Protein AF-A0A5Q4E2E9-F1 (afdb_monomer_lite)

Structure (mmCIF, N/CA/C/O backbone):
data_AF-A0A5Q4E2E9-F1
#
_entry.id   AF-A0A5Q4E2E9-F1
#
loop_
_atom_site.group_PDB
_atom_site.id
_atom_site.type_symbol
_atom_site.label_atom_id
_atom_site.label_alt_id
_atom_site.label_comp_id
_atom_site.label_asym_id
_atom_site.label_entity_id
_atom_site.label_seq_id
_atom_site.pdbx_PDB_ins_code
_atom_site.Cartn_x
_atom_site.Cartn_y
_atom_site.Cartn_z
_atom_site.occupancy
_atom_site.B_iso_or_equiv
_atom_site.auth_seq_id
_atom_site.auth_comp_id
_atom_site.auth_asym_id
_atom_site.auth_atom_id
_atom_site.pdbx_PDB_model_num
ATOM 1 N N . GLY A 1 1 ? -18.953 19.225 19.174 1.00 45.50 1 GLY A N 1
ATOM 2 C CA . GLY A 1 1 ? -18.875 18.772 17.772 1.00 45.50 1 GLY A CA 1
ATOM 3 C C . GLY A 1 1 ? -17.950 19.610 16.899 1.00 45.50 1 GLY A C 1
ATOM 4 O O . GLY A 1 1 ? -18.338 19.907 15.786 1.00 45.50 1 GLY A O 1
ATOM 5 N N . ILE A 1 2 ? -16.727 19.934 17.342 1.00 46.09 2 ILE A N 1
ATOM 6 C CA . ILE A 1 2 ? -15.706 20.620 16.512 1.00 46.09 2 ILE A CA 1
ATOM 7 C C . ILE A 1 2 ? -14.481 19.731 16.217 1.00 46.09 2 ILE A C 1
ATOM 9 O O . ILE A 1 2 ? -13.822 19.893 15.198 1.00 46.09 2 ILE A O 1
ATOM 13 N N . ASN A 1 3 ? -14.252 18.691 17.029 1.00 43.50 3 ASN A N 1
ATOM 14 C CA . ASN A 1 3 ? -13.120 17.764 16.869 1.00 43.50 3 ASN A CA 1
ATOM 15 C C . ASN A 1 3 ? -13.344 16.680 15.793 1.00 43.50 3 ASN A C 1
ATOM 17 O O . ASN A 1 3 ? -12.404 15.980 15.426 1.00 43.50 3 ASN A O 1
ATOM 21 N N . GLY A 1 4 ? -14.576 16.518 15.292 1.00 48.91 4 GLY A N 1
ATOM 22 C CA . GLY A 1 4 ? -14.893 15.559 14.223 1.00 48.91 4 GLY A CA 1
ATOM 23 C C . GLY A 1 4 ? -14.573 16.086 12.820 1.00 48.91 4 GLY A C 1
ATOM 24 O O . GLY A 1 4 ? -14.155 15.322 11.955 1.00 48.91 4 GLY A O 1
ATOM 25 N N . VAL A 1 5 ? -14.707 17.401 12.609 1.00 54.47 5 VAL A N 1
ATOM 26 C CA . VAL A 1 5 ? -14.461 18.043 11.306 1.00 54.47 5 VAL A CA 1
ATOM 27 C C . VAL A 1 5 ? -12.958 18.148 11.026 1.00 54.47 5 VAL A C 1
ATOM 29 O O . VAL A 1 5 ? -12.514 17.810 9.932 1.00 54.47 5 VAL A O 1
ATOM 32 N N . GLY A 1 6 ? -12.152 18.507 12.034 1.00 57.94 6 GLY A N 1
ATOM 33 C CA . GLY A 1 6 ? -10.691 18.575 11.893 1.00 57.94 6 GLY A CA 1
ATOM 34 C C . GLY A 1 6 ? -10.035 17.223 11.577 1.00 57.94 6 GLY A C 1
ATOM 35 O O . GLY A 1 6 ? -9.111 17.166 10.772 1.00 57.94 6 GLY A O 1
ATOM 36 N N . ARG A 1 7 ? -10.547 16.119 12.146 1.00 57.12 7 ARG A N 1
ATOM 37 C CA . ARG A 1 7 ? -10.009 14.763 11.915 1.00 57.12 7 ARG A CA 1
ATOM 38 C C . ARG A 1 7 ? -10.289 14.238 10.504 1.00 57.12 7 ARG A C 1
ATOM 40 O O . ARG A 1 7 ? -9.377 13.714 9.876 1.00 57.12 7 ARG A O 1
ATOM 47 N N . ASN A 1 8 ? -11.509 14.413 9.989 1.00 61.25 8 ASN A N 1
ATOM 48 C CA . ASN A 1 8 ? -11.843 14.015 8.612 1.00 61.25 8 ASN A CA 1
ATOM 49 C C . ASN A 1 8 ? -11.107 14.871 7.562 1.00 61.25 8 ASN A C 1
ATOM 51 O O . ASN A 1 8 ? -10.723 14.369 6.504 1.00 61.25 8 ASN A O 1
ATOM 55 N N . SER A 1 9 ? -10.855 16.147 7.874 1.00 73.94 9 SER A N 1
ATOM 56 C CA . SER A 1 9 ? -10.091 17.051 7.006 1.00 73.94 9 SER A CA 1
ATOM 57 C C . SER A 1 9 ? -8.632 16.604 6.839 1.00 73.94 9 SER A C 1
ATOM 59 O O . SER A 1 9 ? -8.142 16.532 5.714 1.00 73.94 9 SER A O 1
ATOM 61 N N . LEU A 1 10 ? -7.960 16.208 7.930 1.00 80.69 10 LEU A N 1
ATOM 62 C CA . LEU A 1 10 ? -6.571 15.727 7.877 1.00 80.69 10 LEU A CA 1
ATOM 63 C C . LEU A 1 10 ? -6.417 14.461 7.030 1.00 80.69 10 LEU A C 1
ATOM 65 O O . LEU A 1 10 ? -5.515 14.400 6.202 1.00 80.69 10 LEU A O 1
ATOM 69 N N . GLY A 1 11 ? -7.318 13.485 7.177 1.00 81.50 11 GLY A N 1
ATOM 70 C CA . GLY A 1 11 ? -7.281 12.269 6.359 1.00 81.50 11 GLY A CA 1
ATOM 71 C C . GLY A 1 11 ? -7.422 12.566 4.863 1.00 81.50 11 GLY A C 1
ATOM 72 O O . GLY A 1 11 ? -6.673 12.023 4.054 1.00 81.50 11 GLY A O 1
ATOM 73 N N . THR A 1 12 ? -8.333 13.467 4.490 1.00 86.12 12 THR A N 1
ATOM 74 C CA . THR A 1 12 ? -8.539 13.861 3.083 1.00 86.12 12 THR A CA 1
ATOM 75 C C . THR A 1 12 ? -7.349 14.657 2.538 1.00 86.12 12 THR A C 1
ATOM 77 O O . THR A 1 12 ? -6.952 14.488 1.386 1.00 86.12 12 THR A O 1
ATOM 80 N N . PHE A 1 13 ? -6.736 15.496 3.377 1.00 91.00 13 PHE A N 1
ATOM 81 C CA . PHE A 1 13 ? -5.509 16.211 3.041 1.00 91.00 13 PHE A CA 1
ATOM 82 C C . PHE A 1 13 ? -4.341 15.247 2.792 1.00 91.00 13 PHE A C 1
ATOM 84 O O . PHE A 1 13 ? -3.704 15.331 1.744 1.00 91.00 13 PHE A O 1
ATOM 91 N N . PHE A 1 14 ? -4.095 14.298 3.702 1.00 91.50 14 PHE A N 1
ATOM 92 C CA . PHE A 1 14 ? -3.047 13.289 3.536 1.00 91.50 14 PHE A CA 1
ATOM 93 C C . PHE A 1 14 ? -3.259 12.449 2.283 1.00 91.50 14 PHE A C 1
ATOM 95 O O . PHE A 1 14 ? -2.313 12.242 1.535 1.00 91.50 14 PHE A O 1
ATOM 102 N N . TYR A 1 15 ? -4.501 12.071 1.992 1.00 90.75 15 TYR A N 1
ATOM 103 C CA . TYR A 1 15 ? -4.856 11.361 0.767 1.00 90.75 15 TYR A CA 1
ATOM 104 C C . TYR A 1 15 ? -4.444 12.138 -0.499 1.00 90.75 15 TYR A C 1
ATOM 106 O O . TYR A 1 15 ? -3.792 11.591 -1.392 1.00 90.75 15 TYR A O 1
ATOM 114 N N . ALA A 1 16 ? -4.769 13.434 -0.569 1.00 94.06 16 ALA A N 1
ATOM 115 C CA . ALA A 1 16 ? -4.385 14.288 -1.694 1.00 94.06 16 ALA A CA 1
ATOM 116 C C . ALA A 1 16 ? -2.859 14.447 -1.808 1.00 94.06 16 ALA A C 1
ATOM 118 O O . ALA A 1 16 ? -2.309 14.378 -2.910 1.00 94.06 16 ALA A O 1
ATOM 119 N N . VAL A 1 17 ? -2.169 14.606 -0.673 1.00 96.06 17 VAL A N 1
ATOM 120 C CA . VAL A 1 17 ? -0.701 14.672 -0.613 1.00 96.06 17 VAL A CA 1
ATOM 121 C C . VAL A 1 17 ? -0.076 13.377 -1.133 1.00 96.06 17 VAL A C 1
ATOM 123 O O . VAL A 1 17 ? 0.833 13.440 -1.956 1.00 96.06 17 VAL A O 1
ATOM 126 N N . SER A 1 18 ? -0.584 12.213 -0.733 1.00 95.88 18 SER A N 1
ATOM 127 C CA . SER A 1 18 ? -0.105 10.904 -1.193 1.00 95.88 18 SER A CA 1
ATOM 128 C C . SER A 1 18 ? -0.195 10.745 -2.697 1.00 95.88 18 SER A C 1
ATOM 130 O O . SER A 1 18 ? 0.787 10.368 -3.330 1.00 95.88 18 SER A O 1
ATOM 132 N N . ILE A 1 19 ? -1.352 11.063 -3.285 1.00 96.62 19 ILE A N 1
ATOM 133 C CA . ILE A 1 19 ? -1.540 11.000 -4.740 1.00 96.62 19 ILE A CA 1
ATOM 134 C C . ILE A 1 19 ? -0.568 11.949 -5.438 1.00 96.62 19 ILE A C 1
ATOM 136 O O . ILE A 1 19 ? 0.081 11.553 -6.409 1.00 96.62 19 ILE A O 1
ATOM 140 N N . GLY A 1 20 ? -0.447 13.180 -4.933 1.00 97.69 20 GLY A N 1
ATOM 141 C CA . GLY A 1 20 ? 0.473 14.177 -5.470 1.00 97.69 20 GLY A CA 1
ATOM 142 C C . GLY A 1 20 ? 1.920 13.693 -5.452 1.00 97.69 20 GLY A C 1
ATOM 143 O O . GLY A 1 20 ? 2.587 13.739 -6.481 1.00 97.69 20 GLY A O 1
ATOM 144 N N . LEU A 1 21 ? 2.386 13.165 -4.318 1.00 98.19 21 LEU A N 1
ATOM 145 C CA . LEU A 1 21 ? 3.744 12.641 -4.157 1.00 98.19 21 LEU A CA 1
ATOM 146 C C . LEU A 1 21 ? 3.999 11.413 -5.032 1.00 98.19 21 LEU A C 1
ATOM 148 O O . LEU A 1 21 ? 4.993 11.380 -5.751 1.00 98.19 21 LEU A O 1
ATOM 152 N N . LEU A 1 22 ? 3.100 10.426 -5.021 1.00 98.31 22 LEU A N 1
ATOM 153 C CA . LEU A 1 22 ? 3.231 9.227 -5.852 1.00 98.31 22 LEU A CA 1
ATOM 154 C C . LEU A 1 22 ? 3.307 9.580 -7.335 1.00 98.31 22 LEU A C 1
ATOM 156 O O . LEU A 1 22 ? 4.177 9.080 -8.046 1.00 98.31 22 LEU A O 1
ATOM 160 N N . THR A 1 23 ? 2.432 10.476 -7.788 1.00 97.56 23 THR A N 1
ATOM 161 C CA . THR A 1 23 ? 2.426 10.937 -9.178 1.00 97.56 23 THR A CA 1
ATOM 162 C C . THR A 1 23 ? 3.702 11.715 -9.491 1.00 97.56 23 THR A C 1
ATOM 164 O O . THR A 1 23 ? 4.363 11.422 -10.481 1.00 97.56 23 THR A O 1
ATOM 167 N N . ALA A 1 24 ? 4.107 12.655 -8.634 1.00 97.94 24 ALA A N 1
ATOM 168 C CA . ALA A 1 24 ? 5.314 13.455 -8.837 1.00 97.94 24 ALA A CA 1
ATOM 169 C C . ALA A 1 24 ? 6.600 12.613 -8.880 1.00 97.94 24 ALA A C 1
ATOM 171 O O . ALA A 1 24 ? 7.527 12.966 -9.602 1.00 97.94 24 ALA A O 1
ATOM 172 N N . ILE A 1 25 ? 6.658 11.505 -8.136 1.00 97.94 25 ILE A N 1
ATOM 173 C CA . ILE A 1 25 ? 7.825 10.615 -8.093 1.00 97.94 25 ILE A CA 1
ATOM 174 C C . ILE A 1 25 ? 7.832 9.659 -9.287 1.00 97.94 25 ILE A C 1
ATOM 176 O O . ILE A 1 25 ? 8.812 9.596 -10.021 1.00 97.94 25 ILE A O 1
ATOM 180 N N . PHE A 1 26 ? 6.759 8.896 -9.495 1.00 97.81 26 PHE A N 1
ATOM 181 C CA . PHE A 1 26 ? 6.783 7.771 -10.433 1.00 97.81 26 PHE A CA 1
ATOM 182 C C . PHE A 1 26 ? 6.438 8.148 -11.873 1.00 97.81 26 PHE A C 1
ATOM 184 O O . PHE A 1 26 ? 6.844 7.444 -12.799 1.00 97.81 26 PHE A O 1
ATOM 191 N N . TRP A 1 27 ? 5.716 9.251 -12.085 1.00 95.50 27 TRP A N 1
ATOM 192 C CA . TRP A 1 27 ? 5.339 9.679 -13.430 1.00 95.50 27 TRP A CA 1
ATOM 193 C C . TRP A 1 27 ? 6.547 10.117 -14.271 1.00 95.50 27 TRP A C 1
ATOM 195 O O . TRP A 1 27 ? 6.703 9.598 -15.377 1.00 95.50 27 TRP A O 1
ATOM 205 N N . PRO A 1 28 ? 7.462 10.979 -13.775 1.00 97.00 28 PRO A N 1
ATOM 206 C CA . PRO A 1 28 ? 8.646 11.375 -14.543 1.00 97.00 28 PRO A CA 1
ATOM 207 C C . PRO A 1 28 ? 9.637 10.229 -14.767 1.00 97.00 28 PRO A C 1
ATOM 209 O O . PRO A 1 28 ? 10.397 10.258 -15.730 1.00 97.00 28 PRO A O 1
ATOM 212 N N . LEU A 1 29 ? 9.621 9.211 -13.900 1.00 95.31 29 LEU A N 1
ATOM 213 C CA . LEU A 1 29 ? 10.450 8.012 -14.036 1.00 95.31 29 LEU A CA 1
ATOM 214 C C . LEU A 1 29 ? 9.916 7.028 -15.089 1.00 95.31 29 LEU A C 1
ATOM 216 O O . LEU A 1 29 ? 10.574 6.030 -15.367 1.00 95.31 29 LEU A O 1
ATOM 220 N N . GLY A 1 30 ? 8.731 7.274 -15.662 1.00 96.44 30 GLY A N 1
ATOM 221 C CA . GLY A 1 30 ? 8.089 6.344 -16.593 1.00 96.44 30 GLY A CA 1
ATOM 222 C C . GLY A 1 30 ? 7.590 5.064 -15.918 1.00 96.44 30 GLY A C 1
ATOM 223 O O . GLY A 1 30 ? 7.435 4.043 -16.582 1.00 96.44 30 GLY A O 1
ATOM 224 N N . LEU A 1 31 ? 7.337 5.108 -14.605 1.00 97.12 31 LEU A N 1
ATOM 225 C CA . LEU A 1 31 ? 6.924 3.953 -13.804 1.00 97.12 31 LEU A CA 1
ATOM 226 C C . LEU A 1 31 ? 5.559 4.163 -13.111 1.00 97.12 31 LEU A C 1
ATOM 228 O O . LEU A 1 31 ? 5.431 3.900 -11.908 1.00 97.12 31 LEU A O 1
ATOM 232 N N . PRO A 1 32 ? 4.513 4.629 -13.827 1.00 97.75 32 PRO A N 1
ATOM 233 C CA . PRO A 1 32 ? 3.227 4.994 -13.227 1.00 97.75 32 PRO A CA 1
ATOM 234 C C . PRO A 1 32 ? 2.530 3.827 -12.515 1.00 97.75 32 PRO A C 1
ATOM 236 O O . PRO A 1 32 ? 1.684 4.060 -11.653 1.00 97.75 32 PRO A O 1
ATOM 239 N N . GLN A 1 33 ? 2.891 2.578 -12.824 1.00 98.00 33 GLN A N 1
ATOM 240 C CA . GLN A 1 33 ? 2.342 1.387 -12.183 1.00 98.00 33 GLN A CA 1
ATOM 241 C C . GLN A 1 33 ? 2.552 1.368 -10.664 1.00 98.00 33 GLN A C 1
ATOM 243 O O . GLN A 1 33 ? 1.670 0.908 -9.947 1.00 98.00 33 GLN A O 1
ATOM 248 N N . TYR A 1 34 ? 3.656 1.911 -10.140 1.00 98.31 34 TYR A N 1
ATOM 249 C CA . TYR A 1 34 ? 3.878 1.935 -8.688 1.00 98.31 34 TYR A CA 1
ATOM 250 C C . TYR A 1 34 ? 3.044 3.017 -8.000 1.00 98.31 34 TYR A C 1
ATOM 252 O O . TYR A 1 34 ? 2.512 2.780 -6.916 1.00 98.31 34 TYR A O 1
ATOM 260 N N . ALA A 1 35 ? 2.846 4.168 -8.655 1.00 98.25 35 ALA A N 1
ATOM 261 C CA . ALA A 1 35 ? 1.886 5.165 -8.188 1.00 98.25 35 ALA A CA 1
ATOM 262 C C . ALA A 1 35 ? 0.463 4.595 -8.182 1.00 98.25 35 ALA A C 1
ATOM 264 O O . ALA A 1 35 ? -0.227 4.680 -7.169 1.00 98.25 35 ALA A O 1
ATOM 265 N N . ALA A 1 36 ? 0.049 3.957 -9.281 1.00 98.25 36 ALA A N 1
ATOM 266 C CA . ALA A 1 36 ? -1.255 3.311 -9.382 1.00 98.25 36 ALA A CA 1
ATOM 267 C C . ALA A 1 36 ? -1.439 2.240 -8.299 1.00 98.25 36 ALA A C 1
ATOM 269 O O . ALA A 1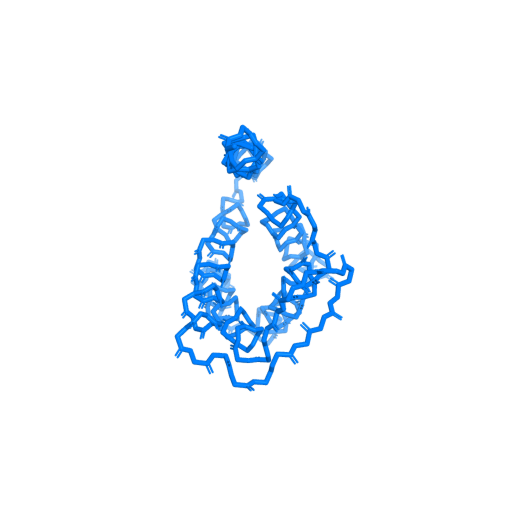 36 ? -2.472 2.226 -7.638 1.00 98.25 36 ALA A O 1
ATOM 270 N N . LEU A 1 37 ? -0.428 1.397 -8.062 1.00 98.50 37 LEU A N 1
ATOM 271 C CA . LEU A 1 37 ? -0.450 0.387 -7.005 1.00 98.50 37 LEU A CA 1
ATOM 272 C C . LEU A 1 37 ? -0.677 1.019 -5.632 1.00 98.50 37 LEU A C 1
ATOM 274 O O . LEU A 1 37 ? -1.599 0.611 -4.937 1.00 98.50 37 LEU A O 1
ATOM 278 N N . GLY A 1 38 ? 0.113 2.026 -5.250 1.00 98.06 38 GLY A N 1
ATOM 279 C CA . GLY A 1 38 ? -0.037 2.684 -3.949 1.00 98.06 38 GLY A CA 1
ATOM 280 C C . GLY A 1 38 ? -1.427 3.293 -3.754 1.00 98.06 38 GLY A C 1
ATOM 281 O O . GLY A 1 38 ? -2.077 3.062 -2.734 1.00 98.06 38 GLY A O 1
ATOM 282 N N . ILE A 1 39 ? -1.920 4.018 -4.762 1.00 97.75 39 ILE A N 1
ATOM 283 C CA . ILE A 1 39 ? -3.246 4.654 -4.730 1.00 97.75 39 ILE A CA 1
ATOM 284 C C . ILE A 1 39 ? -4.358 3.600 -4.649 1.00 97.75 39 ILE A C 1
ATOM 286 O O . ILE A 1 39 ? -5.287 3.738 -3.852 1.00 97.75 39 ILE A O 1
ATOM 290 N N . LEU A 1 40 ? -4.278 2.538 -5.453 1.00 98.00 40 LEU A N 1
ATOM 291 C CA . LEU A 1 40 ? -5.292 1.486 -5.490 1.00 98.00 40 LEU A CA 1
ATOM 292 C C . LEU A 1 40 ? -5.298 0.636 -4.217 1.00 98.00 40 LEU A C 1
ATOM 294 O O . LEU A 1 40 ? -6.373 0.276 -3.746 1.00 98.00 40 LEU A O 1
ATOM 298 N N . VAL A 1 41 ? -4.129 0.356 -3.634 1.00 98.00 41 VAL A N 1
ATOM 299 C CA . VAL A 1 41 ? -4.020 -0.365 -2.358 1.00 98.00 41 VAL A CA 1
ATOM 300 C C . VAL A 1 41 ? -4.696 0.426 -1.246 1.00 98.00 41 VAL A C 1
ATOM 302 O O . VAL A 1 41 ? -5.515 -0.134 -0.532 1.00 98.00 41 VAL A O 1
ATOM 305 N N . MET A 1 42 ? -4.432 1.728 -1.135 1.00 94.94 42 MET A N 1
ATOM 306 C CA . MET A 1 42 ? -5.114 2.570 -0.149 1.00 94.94 42 MET A CA 1
ATOM 307 C C . MET A 1 42 ? -6.626 2.637 -0.417 1.00 94.94 42 MET A C 1
ATOM 309 O O . MET A 1 42 ? -7.429 2.381 0.471 1.00 94.94 42 MET A O 1
ATOM 313 N N . THR A 1 43 ? -7.043 2.947 -1.648 1.00 94.25 43 THR A N 1
ATOM 314 C CA . THR A 1 43 ? -8.472 3.155 -1.961 1.00 94.25 43 THR A CA 1
ATOM 315 C C . THR A 1 43 ? -9.325 1.904 -1.787 1.00 94.25 43 THR A C 1
ATOM 317 O O . THR A 1 43 ? -10.390 1.974 -1.173 1.00 94.25 43 THR A O 1
ATOM 320 N N . TRP A 1 44 ? -8.877 0.763 -2.312 1.00 96.31 44 TRP A N 1
ATOM 321 C CA . TRP A 1 44 ? -9.614 -0.493 -2.195 1.00 96.31 44 TRP A CA 1
ATOM 322 C C . TRP A 1 44 ? -9.350 -1.195 -0.874 1.00 96.31 44 TRP A C 1
ATOM 324 O O . TRP A 1 44 ? -10.288 -1.712 -0.277 1.00 96.31 44 TRP A O 1
ATOM 334 N N . GLY A 1 45 ? -8.103 -1.205 -0.411 1.00 95.00 45 GLY A N 1
ATOM 335 C CA . GLY A 1 45 ? -7.711 -1.835 0.841 1.00 95.00 45 GLY A CA 1
ATOM 336 C C . GLY A 1 45 ? -8.388 -1.190 2.041 1.00 95.00 45 GLY A C 1
ATOM 337 O O . GLY A 1 45 ? -9.220 -1.837 2.676 1.00 95.00 45 GLY A O 1
ATOM 338 N N . ASP A 1 46 ? -8.107 0.089 2.310 1.00 91.25 46 ASP A N 1
ATOM 339 C CA . ASP A 1 46 ? -8.671 0.781 3.477 1.00 91.25 46 ASP A CA 1
ATOM 340 C C . ASP A 1 46 ? -10.196 0.909 3.358 1.00 91.25 46 ASP A C 1
ATOM 342 O O . ASP A 1 46 ? -10.926 0.729 4.338 1.00 91.25 46 ASP A O 1
ATOM 346 N N . GLY A 1 47 ? -10.705 1.150 2.143 1.00 91.88 47 GLY A N 1
ATOM 347 C CA . GLY A 1 47 ? -12.141 1.226 1.870 1.00 91.88 47 GLY A CA 1
ATOM 348 C C . GLY A 1 47 ? -12.881 -0.075 2.200 1.00 91.88 47 GLY A C 1
ATOM 349 O O . GLY A 1 47 ? -13.903 -0.053 2.895 1.00 91.88 47 GLY A O 1
ATOM 350 N N . LEU A 1 48 ? -12.359 -1.222 1.751 1.00 95.25 48 LEU A N 1
ATOM 351 C CA . LEU A 1 48 ? -12.946 -2.530 2.051 1.00 95.25 48 LEU A CA 1
ATOM 352 C C . LEU A 1 48 ? -12.716 -2.940 3.506 1.00 95.25 48 LEU A C 1
ATOM 354 O O . LEU A 1 48 ? -13.628 -3.493 4.116 1.00 95.25 48 LEU A O 1
ATOM 358 N N . ALA A 1 49 ? -11.560 -2.630 4.092 1.00 94.06 49 ALA A N 1
ATOM 359 C CA . ALA A 1 49 ? -11.278 -2.876 5.503 1.00 94.06 49 ALA A CA 1
ATOM 360 C C . ALA A 1 49 ? -12.277 -2.158 6.415 1.00 94.06 49 ALA A C 1
ATOM 362 O O . ALA A 1 49 ? -12.832 -2.764 7.335 1.00 94.06 49 ALA A O 1
ATOM 363 N N . ALA A 1 50 ? -12.571 -0.889 6.119 1.00 91.56 50 ALA A N 1
ATOM 364 C CA . ALA A 1 50 ? -13.567 -0.109 6.839 1.00 91.56 50 ALA A CA 1
ATOM 365 C C . ALA A 1 50 ? -14.980 -0.680 6.657 1.00 91.56 50 ALA A C 1
ATOM 367 O O . ALA A 1 50 ? -15.703 -0.848 7.641 1.00 91.56 50 ALA A O 1
ATOM 368 N N . LEU A 1 51 ? -15.371 -1.018 5.423 1.00 94.50 51 LEU A N 1
ATOM 369 C CA . LEU A 1 51 ? -16.699 -1.561 5.127 1.00 94.50 51 LEU A CA 1
ATOM 370 C C . LEU A 1 51 ? -16.917 -2.929 5.783 1.00 94.50 51 LEU A C 1
ATOM 372 O O . LEU A 1 51 ? -17.960 -3.165 6.395 1.00 94.50 51 LEU A O 1
ATOM 376 N N . VAL A 1 52 ? -15.939 -3.828 5.684 1.00 95.69 52 VAL A N 1
ATOM 377 C CA . VAL A 1 52 ? -16.011 -5.161 6.288 1.00 95.69 52 VAL A CA 1
ATOM 378 C C . VAL A 1 52 ? -15.926 -5.062 7.804 1.00 95.69 52 VAL A C 1
ATOM 380 O O . VAL A 1 52 ? -16.726 -5.686 8.495 1.00 95.69 52 VAL A O 1
ATOM 383 N N . GLY A 1 53 ? -15.031 -4.234 8.340 1.00 93.56 53 GLY A N 1
ATOM 384 C CA . GLY A 1 53 ? -14.888 -4.060 9.781 1.00 93.56 53 GLY A CA 1
ATOM 385 C C . GLY A 1 53 ? -16.137 -3.483 10.449 1.00 93.56 53 GLY A C 1
ATOM 386 O O . GLY A 1 53 ? -16.502 -3.929 11.533 1.00 93.56 53 GLY A O 1
ATOM 387 N N . GLN A 1 54 ? -16.834 -2.546 9.800 1.00 91.81 54 GLN A N 1
ATOM 388 C CA . GLN A 1 54 ? -18.071 -1.965 10.338 1.00 91.81 54 GLN A CA 1
ATOM 389 C C . GLN A 1 54 ? -19.271 -2.918 10.249 1.00 91.81 54 GLN A C 1
ATOM 391 O O . GLN A 1 54 ? -20.081 -2.956 11.171 1.00 91.81 54 GLN A O 1
ATOM 396 N N . ASN A 1 55 ? -19.392 -3.689 9.162 1.00 92.94 55 ASN A N 1
ATOM 397 C CA . ASN A 1 55 ? -20.566 -4.541 8.924 1.00 92.94 55 ASN A CA 1
ATOM 398 C C . ASN A 1 55 ? -20.415 -5.970 9.470 1.00 92.94 55 ASN A C 1
ATOM 400 O O . ASN A 1 55 ? -21.406 -6.606 9.827 1.00 92.94 55 ASN A O 1
ATOM 404 N N . PHE A 1 56 ? -19.188 -6.490 9.518 1.00 92.88 56 PHE A N 1
ATOM 405 C CA . PHE A 1 56 ? -18.888 -7.892 9.825 1.00 92.88 56 PHE A CA 1
ATOM 406 C C . PHE A 1 56 ? -17.808 -8.073 10.899 1.00 92.88 56 PHE A C 1
ATOM 408 O O . PHE A 1 56 ? -17.479 -9.215 11.215 1.00 92.88 56 PHE A O 1
ATOM 415 N N . GLY A 1 57 ? -17.266 -6.994 11.474 1.00 91.06 57 GLY A N 1
ATOM 416 C CA . GLY A 1 57 ? -16.243 -7.065 12.518 1.00 91.06 57 GLY A CA 1
ATOM 417 C C . GLY A 1 57 ? -16.772 -7.709 13.798 1.00 91.06 57 GLY A C 1
ATOM 418 O O . GLY A 1 57 ? -17.365 -7.036 14.640 1.00 91.06 57 GLY A O 1
ATOM 419 N N . ARG A 1 58 ? -16.562 -9.020 13.957 1.00 92.75 58 ARG A N 1
ATOM 420 C CA . ARG A 1 58 ? -16.980 -9.788 15.142 1.00 92.75 58 ARG A CA 1
ATOM 421 C C . ARG A 1 58 ? -15.850 -9.957 16.143 1.00 92.75 58 ARG A C 1
ATOM 423 O O . ARG A 1 58 ? -16.124 -10.123 17.329 1.00 92.75 58 ARG A O 1
ATOM 430 N N . HIS A 1 59 ? -14.604 -9.882 15.681 1.00 94.06 59 HIS A N 1
ATOM 431 C CA . HIS A 1 59 ? -13.421 -10.047 16.516 1.00 94.06 59 HIS A CA 1
ATOM 432 C C . HIS A 1 59 ? -12.644 -8.725 16.586 1.00 94.06 59 HIS A C 1
ATOM 434 O O . HIS A 1 59 ? -11.647 -8.544 15.879 1.00 94.06 59 HIS A O 1
ATOM 440 N N . PRO A 1 60 ? -13.101 -7.761 17.407 1.00 92.00 60 PRO A N 1
ATOM 441 C CA . PRO A 1 60 ? -12.409 -6.499 17.559 1.00 92.00 60 PRO A CA 1
ATOM 442 C C . PRO A 1 60 ? -11.116 -6.674 18.356 1.00 92.00 60 PRO A C 1
ATOM 444 O O . PRO A 1 60 ? -11.035 -7.456 19.304 1.00 92.00 60 PRO A O 1
ATOM 447 N N . TYR A 1 61 ? -10.118 -5.873 18.019 1.00 90.81 61 TYR A N 1
ATOM 448 C CA . TYR A 1 61 ? -8.892 -5.722 18.788 1.00 90.81 61 TYR A CA 1
ATOM 449 C C . TYR A 1 61 ? -8.499 -4.242 18.842 1.00 90.81 61 TYR A C 1
ATOM 451 O O . TYR A 1 61 ? -9.007 -3.408 18.088 1.00 90.81 61 TYR A O 1
ATOM 459 N N . LYS A 1 62 ? -7.623 -3.888 19.785 1.00 86.25 62 LYS A N 1
ATOM 460 C CA . LYS A 1 62 ? -7.184 -2.504 19.987 1.00 86.25 62 LYS A CA 1
ATOM 461 C C . LYS A 1 62 ? -5.693 -2.375 19.754 1.00 86.25 62 LYS A C 1
ATOM 463 O O . LYS A 1 62 ? -4.909 -3.069 20.392 1.00 86.25 62 LYS A O 1
ATOM 468 N N . ILE A 1 63 ? -5.324 -1.428 18.903 1.00 82.69 63 ILE A N 1
ATOM 469 C CA . ILE A 1 63 ? -3.941 -1.008 18.677 1.00 82.69 63 ILE A CA 1
ATOM 470 C C . ILE A 1 63 ? -3.888 0.510 18.844 1.00 82.69 63 ILE A C 1
ATOM 472 O O . ILE A 1 63 ? -4.711 1.224 18.278 1.00 82.69 63 ILE A O 1
ATOM 476 N N . PHE A 1 64 ? -2.973 1.001 19.688 1.00 77.69 64 PHE A N 1
ATOM 477 C CA . PHE A 1 64 ? -2.782 2.433 19.983 1.00 77.69 64 PHE A CA 1
ATOM 478 C C . PHE A 1 64 ? -4.081 3.216 20.280 1.00 77.69 64 PHE A C 1
ATOM 480 O O . PHE A 1 64 ? -4.225 4.383 19.930 1.00 77.69 64 PHE A O 1
ATOM 487 N N . GLY A 1 65 ? -5.051 2.567 20.934 1.00 74.19 65 GLY A N 1
ATOM 488 C CA . GLY A 1 65 ? -6.342 3.168 21.288 1.00 74.19 65 GLY A CA 1
ATOM 489 C C . GLY A 1 65 ? -7.390 3.184 20.167 1.00 74.19 65 GLY A C 1
ATOM 490 O O . GLY A 1 65 ? -8.540 3.531 20.437 1.00 74.19 65 GLY A O 1
ATOM 491 N N . ASN A 1 66 ? -7.043 2.755 18.951 1.00 78.56 66 ASN A N 1
ATOM 492 C CA . ASN A 1 66 ? -7.972 2.600 17.836 1.00 78.56 66 ASN A CA 1
ATOM 493 C C . ASN A 1 66 ? -8.578 1.186 17.845 1.00 78.56 66 ASN A C 1
ATOM 495 O O . ASN A 1 66 ? -7.865 0.203 18.062 1.00 78.56 66 ASN A O 1
ATOM 499 N N . GLN A 1 67 ? -9.894 1.073 17.643 1.00 84.38 67 GLN A N 1
ATOM 500 C CA . GLN A 1 67 ? -10.552 -0.228 17.483 1.00 84.38 67 GLN A CA 1
ATOM 501 C C . GLN A 1 67 ? -10.467 -0.664 16.023 1.00 84.38 67 GLN A C 1
ATOM 503 O O . GLN A 1 67 ? -10.903 0.059 15.130 1.00 84.38 67 GLN A O 1
ATOM 508 N N . LYS A 1 68 ? -9.917 -1.853 15.804 1.00 89.38 68 LYS A N 1
ATOM 509 C CA . LYS A 1 68 ? -9.861 -2.545 14.516 1.00 89.38 68 LYS A CA 1
ATOM 510 C C . LYS A 1 68 ? -10.534 -3.910 14.671 1.00 89.38 68 LYS A C 1
ATOM 512 O O . LYS A 1 68 ? -10.906 -4.295 15.779 1.00 89.38 68 LYS A O 1
ATOM 517 N N . SER A 1 69 ? -10.710 -4.635 13.575 1.00 94.56 69 SER A N 1
ATOM 518 C CA . SER A 1 69 ? -11.275 -5.988 13.587 1.00 94.56 69 SER A CA 1
ATOM 519 C C . SER A 1 69 ? -10.441 -6.905 12.711 1.00 94.56 69 SER A C 1
ATOM 521 O O . SER A 1 69 ? -9.902 -6.460 11.697 1.00 94.56 69 SER A O 1
ATOM 523 N N . TRP A 1 70 ? -10.337 -8.176 13.096 1.00 95.12 70 TRP A N 1
ATOM 524 C CA . TRP A 1 70 ? -9.615 -9.169 12.298 1.00 95.12 70 TRP A CA 1
ATOM 525 C C . TRP A 1 70 ? -10.207 -9.305 10.894 1.00 95.12 70 TRP A C 1
ATOM 527 O O . TRP A 1 70 ? -9.469 -9.469 9.925 1.00 95.12 70 TRP A O 1
ATOM 537 N N . GLU A 1 71 ? -11.527 -9.176 10.768 1.00 97.19 71 GLU A N 1
ATOM 538 C CA . GLU A 1 71 ? -12.230 -9.212 9.489 1.00 97.19 71 GLU A CA 1
ATOM 539 C C . GLU A 1 71 ? -11.852 -8.028 8.592 1.00 97.19 71 GLU A C 1
ATOM 541 O O . GLU A 1 71 ? -11.604 -8.216 7.402 1.00 97.19 71 GLU A O 1
ATOM 546 N N . GLY A 1 72 ? -11.749 -6.822 9.162 1.00 96.19 72 GLY A N 1
ATOM 547 C CA . GLY A 1 72 ? -11.274 -5.639 8.444 1.00 96.19 72 GLY A CA 1
ATOM 548 C C . GLY A 1 72 ? -9.831 -5.795 7.960 1.00 96.19 72 GLY A C 1
ATOM 549 O O . GLY A 1 72 ? -9.543 -5.528 6.798 1.00 96.19 72 GLY A O 1
ATOM 550 N N . SER A 1 73 ? -8.930 -6.313 8.797 1.00 96.12 73 SER A N 1
ATOM 551 C CA . SER A 1 73 ? -7.535 -6.552 8.396 1.00 96.12 73 SER A CA 1
ATOM 552 C C . SER A 1 73 ? -7.391 -7.649 7.346 1.00 96.12 73 SER A C 1
ATOM 554 O O . SER A 1 73 ? -6.551 -7.543 6.455 1.00 96.12 73 SER A O 1
ATOM 556 N N . LEU A 1 74 ? -8.226 -8.690 7.399 1.00 97.12 74 LEU A N 1
ATOM 557 C CA . LEU A 1 74 ? -8.267 -9.701 6.344 1.00 97.12 74 LEU A CA 1
ATOM 558 C C . LEU A 1 74 ? -8.766 -9.099 5.022 1.00 97.12 74 LEU A C 1
ATOM 560 O O . LEU A 1 74 ? -8.219 -9.405 3.961 1.00 97.12 74 LEU A O 1
ATOM 564 N N . ALA A 1 75 ? -9.763 -8.213 5.073 1.00 97.62 75 ALA A N 1
ATOM 565 C CA . ALA A 1 75 ? -10.218 -7.470 3.901 1.00 97.62 75 ALA A CA 1
ATOM 566 C C . ALA A 1 75 ? -9.109 -6.563 3.338 1.00 97.62 75 ALA A C 1
ATOM 568 O O . ALA A 1 75 ? -8.874 -6.583 2.132 1.00 97.62 75 ALA A O 1
ATOM 569 N N . MET A 1 76 ? -8.360 -5.863 4.199 1.00 97.38 76 MET A N 1
ATOM 570 C CA . MET A 1 76 ? -7.191 -5.066 3.806 1.00 97.38 76 MET A CA 1
ATOM 571 C C . MET A 1 76 ? -6.147 -5.917 3.073 1.00 97.38 76 MET A C 1
ATOM 573 O O . MET A 1 76 ? -5.745 -5.593 1.953 1.00 97.38 76 MET A O 1
ATOM 577 N N . ALA A 1 77 ? -5.747 -7.042 3.671 1.00 98.25 77 ALA A N 1
ATOM 578 C CA . ALA A 1 77 ? -4.741 -7.935 3.108 1.00 98.25 77 ALA A CA 1
ATOM 579 C C . ALA A 1 77 ? -5.185 -8.524 1.761 1.00 98.25 77 ALA A C 1
ATOM 581 O O . ALA A 1 77 ? -4.426 -8.520 0.794 1.00 98.25 77 ALA A O 1
ATOM 582 N N . THR A 1 78 ? -6.425 -9.010 1.675 1.00 98.44 78 THR A N 1
ATOM 583 C CA . THR A 1 78 ? -6.954 -9.628 0.449 1.00 98.44 78 THR A CA 1
ATOM 584 C C . THR A 1 78 ? -7.113 -8.617 -0.682 1.00 98.44 78 THR A C 1
ATOM 586 O O . THR A 1 78 ? -6.667 -8.884 -1.797 1.00 98.44 78 THR A O 1
ATOM 589 N N . ALA A 1 79 ? -7.670 -7.438 -0.403 1.00 98.38 79 ALA A N 1
ATOM 590 C CA . ALA A 1 79 ? -7.801 -6.368 -1.385 1.00 98.38 79 ALA A CA 1
ATOM 591 C C . ALA A 1 79 ? -6.432 -5.885 -1.882 1.00 98.38 79 ALA A C 1
ATOM 593 O O . ALA A 1 79 ? -6.210 -5.796 -3.090 1.00 98.38 79 ALA A O 1
ATOM 594 N N . SER A 1 80 ? -5.488 -5.655 -0.964 1.00 98.50 80 SER A N 1
ATOM 595 C CA . SER A 1 80 ? -4.125 -5.230 -1.300 1.00 98.50 80 SER A CA 1
ATOM 596 C C . SER A 1 80 ? -3.392 -6.271 -2.146 1.00 98.50 80 SER A C 1
ATOM 598 O O . SER A 1 80 ? -2.708 -5.913 -3.103 1.00 98.50 80 SER A O 1
ATOM 600 N N . LEU A 1 81 ? -3.569 -7.562 -1.840 1.00 98.62 81 LEU A N 1
ATOM 601 C CA . LEU A 1 81 ? -2.994 -8.658 -2.619 1.00 98.62 81 LEU A CA 1
ATOM 602 C C . LEU A 1 81 ? -3.559 -8.689 -4.040 1.00 98.62 81 LEU A C 1
ATOM 604 O O . LEU A 1 81 ? -2.794 -8.772 -4.998 1.00 98.62 81 LEU A O 1
ATOM 608 N N . VAL A 1 82 ? -4.883 -8.591 -4.188 1.00 98.62 82 VAL A N 1
ATOM 609 C CA . VAL A 1 82 ? -5.538 -8.573 -5.505 1.00 98.62 82 VAL A CA 1
ATOM 610 C C . VAL A 1 82 ? -5.071 -7.370 -6.320 1.00 98.62 82 VAL A C 1
ATOM 612 O O . VAL A 1 82 ? -4.678 -7.536 -7.472 1.00 98.62 82 VAL A O 1
ATOM 615 N N . VAL A 1 83 ? -5.040 -6.176 -5.725 1.00 98.56 83 VAL A N 1
ATOM 616 C CA . VAL A 1 83 ? -4.530 -4.969 -6.389 1.00 98.56 83 VAL A CA 1
ATOM 617 C C . VAL A 1 83 ? -3.071 -5.144 -6.804 1.00 98.56 83 VAL A C 1
ATOM 619 O O . VAL A 1 83 ? -2.736 -4.876 -7.955 1.00 98.56 83 VAL A O 1
ATOM 622 N N . GLY A 1 84 ? -2.208 -5.621 -5.904 1.00 98.31 84 GLY A N 1
ATOM 623 C CA . GLY A 1 84 ? -0.792 -5.842 -6.190 1.00 98.31 84 GLY A CA 1
ATOM 624 C C . GLY A 1 84 ? -0.579 -6.821 -7.344 1.00 98.31 84 GLY A C 1
ATOM 625 O O . GLY A 1 84 ? 0.170 -6.520 -8.273 1.00 98.31 84 GLY A O 1
ATOM 626 N N . LEU A 1 85 ? -1.288 -7.954 -7.331 1.00 98.44 85 LEU A N 1
ATOM 627 C CA . LEU A 1 85 ? -1.236 -8.956 -8.399 1.00 98.44 85 LEU A CA 1
ATOM 628 C C . LEU A 1 85 ? -1.735 -8.406 -9.733 1.00 98.44 85 LEU A C 1
ATOM 630 O O . LEU A 1 85 ? -1.117 -8.671 -10.758 1.00 98.44 85 LEU A O 1
ATOM 634 N N . LEU A 1 86 ? -2.829 -7.645 -9.739 1.00 98.50 86 LEU A N 1
ATOM 635 C CA . LEU A 1 86 ? -3.363 -7.070 -10.970 1.00 98.50 86 LEU A CA 1
ATOM 636 C C . LEU A 1 86 ? -2.432 -5.996 -11.528 1.00 98.50 86 LEU A C 1
ATOM 638 O O . LEU A 1 86 ? -2.065 -6.059 -12.695 1.00 98.50 86 LEU A O 1
ATOM 642 N N . VAL A 1 87 ? -2.005 -5.032 -10.713 1.00 98.25 87 VAL A N 1
ATOM 643 C CA . VAL A 1 87 ? -1.175 -3.923 -11.198 1.00 98.25 87 VAL A CA 1
ATOM 644 C C . VAL A 1 87 ? 0.194 -4.422 -11.654 1.00 98.25 87 VAL A C 1
ATOM 646 O O . VAL A 1 87 ? 0.608 -4.122 -12.773 1.00 98.25 87 VAL A O 1
ATOM 649 N N . LEU A 1 88 ? 0.894 -5.209 -10.833 1.00 97.81 88 LEU A N 1
ATOM 650 C CA . LEU A 1 88 ? 2.222 -5.714 -11.193 1.00 97.81 88 LEU A CA 1
ATOM 651 C C . LEU A 1 88 ? 2.139 -6.824 -12.241 1.00 97.81 88 LEU A C 1
ATOM 653 O O . LEU A 1 88 ? 2.931 -6.836 -13.175 1.00 97.81 88 LEU A O 1
ATOM 657 N N . GLY A 1 89 ? 1.164 -7.728 -12.144 1.00 97.38 89 GLY A N 1
ATOM 658 C CA . GLY A 1 89 ? 1.006 -8.830 -13.094 1.00 97.38 89 GLY A CA 1
ATOM 659 C C . GLY A 1 89 ? 0.648 -8.359 -14.500 1.00 97.38 89 GLY A C 1
ATOM 660 O O . GLY A 1 89 ? 1.189 -8.882 -15.471 1.00 97.38 89 GLY A O 1
ATOM 661 N N . LEU A 1 90 ? -0.199 -7.332 -14.631 1.00 97.50 90 LEU A N 1
ATOM 662 C CA . LEU A 1 90 ? -0.560 -6.771 -15.938 1.00 97.50 90 LEU A CA 1
ATOM 663 C C . LEU A 1 90 ? 0.538 -5.885 -16.543 1.00 97.50 90 LEU A C 1
ATOM 665 O O . LEU A 1 90 ? 0.541 -5.690 -17.755 1.00 97.50 90 LEU A O 1
ATOM 669 N N . THR A 1 91 ? 1.459 -5.350 -15.734 1.00 96.25 91 THR A N 1
ATOM 670 C CA . THR A 1 91 ? 2.511 -4.432 -16.218 1.00 96.25 91 THR A CA 1
ATOM 671 C C . THR A 1 91 ? 3.885 -5.084 -16.361 1.00 96.25 91 THR A C 1
ATOM 673 O O . THR A 1 91 ? 4.649 -4.687 -17.236 1.00 96.25 91 THR A O 1
ATOM 676 N N . ALA A 1 92 ? 4.193 -6.098 -15.551 1.00 94.19 92 ALA A N 1
ATOM 677 C CA . ALA A 1 92 ? 5.479 -6.799 -15.522 1.00 94.19 92 ALA A CA 1
ATOM 678 C C . ALA A 1 92 ? 5.365 -8.324 -15.742 1.00 94.19 92 ALA A C 1
ATOM 680 O O . ALA A 1 92 ? 6.384 -9.008 -15.827 1.00 94.19 92 ALA A O 1
ATOM 681 N N . GLY A 1 93 ? 4.146 -8.865 -15.860 1.00 95.69 93 GLY A N 1
ATOM 682 C CA . GLY A 1 93 ? 3.881 -10.295 -16.048 1.00 95.69 93 GLY A CA 1
ATOM 683 C C . GLY A 1 93 ? 3.703 -11.075 -14.739 1.00 95.69 93 GLY A C 1
ATOM 684 O O . GLY A 1 93 ? 4.219 -10.712 -13.685 1.00 95.69 93 GLY A O 1
ATOM 685 N N . PHE A 1 94 ? 2.972 -12.192 -14.791 1.00 95.81 94 PHE A N 1
ATOM 686 C CA . PHE A 1 94 ? 2.709 -13.044 -13.623 1.00 95.81 94 PHE A CA 1
ATOM 687 C C . PHE A 1 94 ? 3.878 -13.993 -13.333 1.00 95.81 94 PHE A C 1
ATOM 689 O O . PHE A 1 94 ? 3.838 -15.179 -13.655 1.00 95.81 94 PHE A O 1
ATOM 696 N N . THR A 1 95 ? 4.934 -13.461 -12.722 1.00 96.38 95 THR A N 1
ATOM 697 C CA . THR A 1 95 ? 6.110 -14.232 -12.294 1.00 96.38 95 THR A CA 1
ATOM 698 C C . THR A 1 95 ? 6.067 -14.540 -10.791 1.00 96.38 95 THR A C 1
ATOM 700 O O . THR A 1 95 ? 5.370 -13.852 -10.040 1.00 96.38 95 THR A O 1
ATOM 703 N N . PRO A 1 96 ? 6.844 -15.527 -10.299 1.00 96.56 96 PRO A N 1
ATOM 704 C CA . PRO A 1 96 ? 6.983 -15.766 -8.861 1.00 96.56 96 PRO A CA 1
ATOM 705 C C . PRO A 1 96 ? 7.454 -14.530 -8.082 1.00 96.56 96 PRO A C 1
ATOM 707 O O . PRO A 1 96 ? 7.018 -14.323 -6.953 1.00 96.56 96 PRO A O 1
ATOM 710 N N . VAL A 1 97 ? 8.287 -13.683 -8.700 1.00 95.88 97 VAL A N 1
ATOM 711 C CA . VAL A 1 97 ? 8.741 -12.407 -8.121 1.00 95.88 97 VAL A CA 1
ATOM 712 C C . VAL A 1 97 ? 7.568 -11.456 -7.922 1.00 95.88 97 VAL A C 1
ATOM 714 O O . VAL A 1 97 ? 7.405 -10.904 -6.841 1.00 95.88 97 VAL A O 1
ATOM 717 N N . VAL A 1 98 ? 6.707 -11.305 -8.931 1.00 97.06 98 VAL A N 1
ATOM 718 C CA . VAL A 1 98 ? 5.518 -10.447 -8.840 1.00 97.06 98 VAL A CA 1
ATOM 719 C C . VAL A 1 98 ? 4.553 -10.942 -7.768 1.00 97.06 98 VAL A C 1
ATOM 721 O O . VAL A 1 98 ? 4.065 -10.142 -6.970 1.00 97.06 98 VAL A O 1
ATOM 724 N N . VAL A 1 99 ? 4.316 -12.255 -7.700 1.00 97.94 99 VAL A N 1
ATOM 725 C CA . VAL A 1 99 ? 3.472 -12.849 -6.653 1.00 97.94 99 VAL A CA 1
ATOM 726 C C . VAL A 1 99 ? 4.079 -12.605 -5.270 1.00 97.94 99 VAL A C 1
ATOM 728 O O . VAL A 1 99 ? 3.375 -12.159 -4.366 1.00 97.94 99 VAL A O 1
ATOM 731 N N . GLY A 1 100 ? 5.387 -12.830 -5.111 1.00 97.81 100 GLY A N 1
ATOM 732 C CA . GLY A 1 100 ? 6.110 -12.569 -3.866 1.00 97.81 100 GLY A CA 1
ATOM 733 C C . GLY A 1 100 ? 6.027 -11.106 -3.435 1.00 97.81 100 GLY A C 1
ATOM 734 O O . GLY A 1 100 ? 5.662 -10.818 -2.296 1.00 97.81 100 GLY A O 1
ATOM 735 N N . THR A 1 101 ? 6.272 -10.176 -4.357 1.00 97.94 101 THR A N 1
ATOM 736 C CA . THR A 1 101 ? 6.142 -8.737 -4.110 1.00 97.94 101 THR A CA 1
ATOM 737 C C . THR A 1 101 ? 4.723 -8.363 -3.695 1.00 97.94 101 THR A C 1
ATOM 739 O O . THR A 1 101 ? 4.552 -7.660 -2.702 1.00 97.94 101 THR A O 1
ATOM 742 N N . ALA A 1 102 ? 3.697 -8.857 -4.393 1.00 98.31 102 ALA A N 1
ATOM 743 C CA . ALA A 1 102 ? 2.305 -8.554 -4.068 1.00 98.31 102 ALA A CA 1
ATOM 744 C C . ALA A 1 102 ? 1.908 -9.054 -2.668 1.00 98.31 102 ALA A C 1
ATOM 746 O O . ALA A 1 102 ? 1.225 -8.340 -1.934 1.00 98.31 102 ALA A O 1
ATOM 747 N N . VAL A 1 103 ? 2.378 -10.240 -2.263 1.00 98.50 103 VAL A N 1
ATOM 748 C CA . VAL A 1 103 ? 2.167 -10.773 -0.906 1.00 98.50 103 VAL A CA 1
ATOM 749 C C . VAL A 1 103 ? 2.839 -9.889 0.142 1.00 98.50 103 VAL A C 1
ATOM 751 O O . VAL A 1 103 ? 2.207 -9.520 1.132 1.00 98.50 103 VAL A O 1
ATOM 754 N N . VAL A 1 104 ? 4.099 -9.510 -0.077 1.00 98.31 104 VAL A N 1
ATOM 755 C CA . VAL A 1 104 ? 4.843 -8.656 0.860 1.00 98.31 104 VAL A CA 1
ATOM 756 C C . VAL A 1 104 ? 4.197 -7.273 0.979 1.00 98.31 104 VAL A C 1
ATOM 758 O O . VAL A 1 104 ? 4.031 -6.770 2.090 1.00 98.31 104 VAL A O 1
ATOM 761 N N . VAL A 1 105 ? 3.757 -6.691 -0.139 1.00 98.50 105 VAL A N 1
ATOM 762 C CA . VAL A 1 105 ? 2.997 -5.434 -0.163 1.00 98.50 105 VAL A CA 1
ATOM 763 C C . VAL A 1 105 ? 1.693 -5.565 0.618 1.00 98.50 105 VAL A C 1
ATOM 765 O O . VAL A 1 105 ? 1.408 -4.704 1.440 1.00 98.50 105 VAL A O 1
ATOM 768 N N . ALA A 1 106 ? 0.922 -6.636 0.423 1.00 98.50 106 ALA A N 1
ATOM 769 C CA . ALA A 1 106 ? -0.342 -6.835 1.130 1.00 98.50 106 ALA A CA 1
ATOM 770 C C . ALA A 1 106 ? -0.165 -6.926 2.653 1.00 98.50 106 ALA A C 1
ATOM 772 O O . ALA A 1 106 ? -0.930 -6.325 3.415 1.00 98.50 106 ALA A O 1
ATOM 773 N N . ILE A 1 107 ? 0.872 -7.639 3.101 1.00 98.31 107 ILE A N 1
ATOM 774 C CA . ILE A 1 107 ? 1.229 -7.732 4.520 1.00 98.31 107 ILE A CA 1
ATOM 775 C C . ILE A 1 107 ? 1.636 -6.355 5.046 1.00 98.31 107 ILE A C 1
ATOM 777 O O . ILE A 1 107 ? 1.107 -5.907 6.061 1.00 98.31 107 ILE A O 1
ATOM 781 N N . ALA A 1 108 ? 2.538 -5.661 4.348 1.00 98.00 108 ALA A N 1
ATOM 782 C CA . ALA A 1 108 ? 3.015 -4.347 4.761 1.00 98.00 108 ALA A CA 1
ATOM 783 C C . ALA A 1 108 ? 1.883 -3.315 4.817 1.00 98.00 108 ALA A C 1
ATOM 785 O O . ALA A 1 108 ? 1.769 -2.598 5.804 1.00 98.00 108 ALA A O 1
ATOM 786 N N . ALA A 1 109 ? 1.010 -3.278 3.811 1.00 97.56 109 ALA A N 1
ATOM 787 C CA . ALA A 1 109 ? -0.136 -2.380 3.760 1.00 97.56 109 ALA A CA 1
ATOM 788 C C . ALA A 1 109 ? -1.085 -2.621 4.944 1.00 97.56 109 ALA A C 1
ATOM 790 O O . ALA A 1 109 ? -1.488 -1.673 5.609 1.00 97.56 109 ALA A O 1
ATOM 791 N N . THR A 1 110 ? -1.354 -3.886 5.281 1.00 96.75 110 THR A N 1
ATOM 792 C CA . THR A 1 110 ? -2.162 -4.246 6.459 1.00 96.75 110 THR A CA 1
ATOM 793 C C . THR A 1 110 ? -1.481 -3.824 7.763 1.00 96.75 110 THR A C 1
ATOM 795 O O . THR A 1 110 ? -2.117 -3.281 8.661 1.00 96.75 110 THR A O 1
ATOM 798 N N . LEU A 1 111 ? -0.166 -4.013 7.890 1.00 95.00 111 LEU A N 1
ATOM 799 C CA . LEU A 1 111 ? 0.572 -3.543 9.066 1.00 95.00 111 LEU A CA 1
ATOM 800 C C . LEU A 1 111 ? 0.533 -2.013 9.184 1.00 95.00 111 LEU A C 1
ATOM 802 O O . LEU A 1 111 ? 0.309 -1.482 10.267 1.00 95.00 111 LEU A O 1
ATOM 806 N N . LEU A 1 112 ? 0.697 -1.293 8.076 1.00 94.69 112 LEU A N 1
ATOM 807 C CA . LEU A 1 112 ? 0.610 0.166 8.057 1.00 94.69 112 LEU A CA 1
ATOM 808 C C . LEU A 1 112 ? -0.802 0.648 8.420 1.00 94.69 112 LEU A C 1
ATOM 810 O O . LEU A 1 112 ? -0.922 1.547 9.247 1.00 94.69 112 LEU A O 1
ATOM 814 N N . GLU A 1 113 ? -1.856 0.023 7.896 1.00 93.94 113 GLU A N 1
ATOM 815 C CA . GLU A 1 113 ? -3.263 0.324 8.220 1.00 93.94 113 GLU A CA 1
ATOM 816 C C . GLU A 1 113 ? -3.581 0.095 9.705 1.00 93.94 113 GLU A C 1
ATOM 818 O O . GLU A 1 113 ? -4.256 0.906 10.352 1.00 93.94 113 GLU A O 1
ATOM 823 N N . THR A 1 114 ? -3.055 -0.992 10.269 1.00 90.31 114 THR A N 1
ATOM 824 C CA . THR A 1 114 ? -3.312 -1.372 11.664 1.00 90.31 114 THR A CA 1
ATOM 825 C C . THR A 1 114 ? -2.532 -0.529 12.669 1.00 90.31 114 THR A C 1
ATOM 827 O O . THR A 1 114 ? -3.046 -0.256 13.756 1.00 90.31 114 THR A O 1
ATOM 830 N N . LEU A 1 115 ? -1.315 -0.102 12.321 1.00 88.12 115 LEU A N 1
ATOM 831 C CA . LEU A 1 115 ? -0.444 0.707 13.181 1.00 88.12 115 LEU A CA 1
ATOM 832 C C . LEU A 1 115 ? -0.682 2.217 13.037 1.00 88.12 115 LEU A C 1
ATOM 834 O O . LEU A 1 115 ? -0.256 2.987 13.901 1.00 88.12 115 LEU A O 1
ATOM 838 N N . SER A 1 116 ? -1.350 2.656 11.968 1.00 80.56 116 SER A N 1
ATOM 839 C CA . SER A 1 116 ? -1.566 4.077 11.702 1.00 80.56 116 SER A CA 1
ATOM 840 C C . SER A 1 116 ? -2.622 4.705 12.609 1.00 80.56 116 SER A C 1
ATOM 842 O O . SER A 1 116 ? -3.632 4.109 12.990 1.00 80.56 116 SER A O 1
ATOM 844 N N . PHE A 1 117 ? -2.385 5.972 12.938 1.00 77.38 117 PHE A N 1
ATOM 845 C CA . PHE A 1 117 ? -3.230 6.779 13.806 1.00 77.38 117 PHE A CA 1
ATOM 846 C C . PHE A 1 117 ? -3.568 8.119 13.140 1.00 77.38 117 PHE A C 1
ATOM 848 O O . PHE A 1 117 ? -2.845 8.596 12.273 1.00 77.38 117 PHE A O 1
ATOM 855 N N . TYR A 1 118 ? -4.671 8.749 13.556 1.00 72.06 118 TYR A N 1
ATOM 856 C CA . TYR A 1 118 ? -5.071 10.103 13.130 1.00 72.06 118 TYR A CA 1
ATOM 857 C C . TYR A 1 118 ? -5.108 10.366 11.603 1.00 72.06 118 TYR A C 1
ATOM 859 O O . TYR A 1 118 ? -4.893 11.500 11.183 1.00 72.06 118 TYR A O 1
ATOM 867 N N . GLY A 1 119 ? -5.426 9.365 10.774 1.00 77.75 119 GLY A N 1
ATOM 868 C CA . GLY A 1 119 ? -5.501 9.528 9.313 1.00 77.75 119 GLY A CA 1
ATOM 869 C C . GLY A 1 119 ? -4.148 9.433 8.596 1.00 77.75 119 GLY A C 1
ATOM 870 O O . GLY A 1 119 ? -4.062 9.759 7.414 1.00 77.75 119 GLY A O 1
ATOM 871 N N . LEU A 1 120 ? -3.084 9.041 9.308 1.00 86.00 120 LEU A N 1
ATOM 872 C CA . LEU A 1 120 ? -1.762 8.811 8.721 1.00 86.00 120 LEU A CA 1
ATOM 873 C C . LEU A 1 120 ? -1.719 7.586 7.806 1.00 86.00 120 LEU A C 1
ATOM 875 O O . LEU A 1 120 ? -0.824 7.519 6.976 1.00 86.00 120 LEU A O 1
ATOM 879 N N . ASP A 1 121 ? -2.666 6.657 7.925 1.00 87.88 121 ASP A N 1
ATOM 880 C CA . ASP A 1 121 ? -2.875 5.538 6.994 1.00 87.88 121 ASP A CA 1
ATOM 881 C C . ASP A 1 121 ? -3.007 6.041 5.556 1.00 87.88 121 ASP A C 1
ATOM 883 O O . ASP A 1 121 ? -2.291 5.567 4.675 1.00 87.88 121 ASP A O 1
ATOM 887 N N . ASN A 1 122 ? -3.777 7.115 5.355 1.00 93.38 122 ASN A N 1
ATOM 888 C CA . ASN A 1 122 ? -3.930 7.766 4.051 1.00 93.38 122 ASN A CA 1
ATOM 889 C C . ASN A 1 122 ? -2.622 8.348 3.479 1.00 93.38 122 ASN A C 1
ATOM 891 O O . ASN A 1 122 ? -2.602 8.780 2.325 1.00 93.38 122 ASN A O 1
ATOM 895 N N . LEU A 1 123 ? -1.542 8.398 4.270 1.00 94.19 123 LEU A N 1
ATOM 896 C CA . LEU A 1 123 ? -0.189 8.759 3.843 1.00 94.19 123 LEU A CA 1
ATOM 897 C C . LEU A 1 123 ? 0.740 7.544 3.767 1.00 94.19 123 LEU A C 1
ATOM 899 O O . LEU A 1 123 ? 1.426 7.337 2.767 1.00 94.19 123 LEU A O 1
ATOM 903 N N . THR A 1 124 ? 0.773 6.736 4.823 1.00 95.19 124 THR A N 1
ATOM 904 C CA . THR A 1 124 ? 1.726 5.639 4.993 1.00 95.19 124 THR A CA 1
ATOM 905 C C . THR A 1 124 ? 1.400 4.454 4.095 1.00 95.19 124 THR A C 1
ATOM 907 O O . TH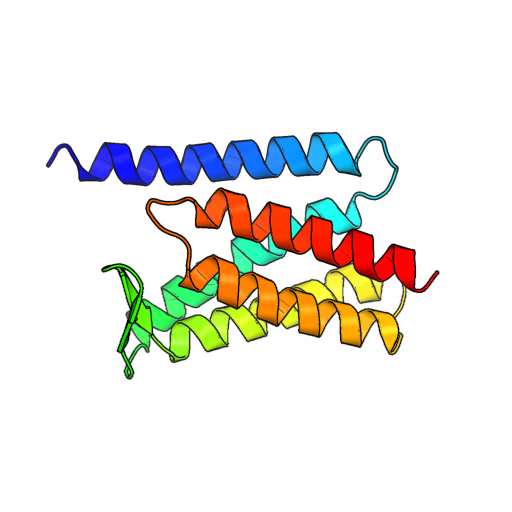R A 1 124 ? 2.310 3.940 3.450 1.00 95.19 124 THR A O 1
ATOM 910 N N . VAL A 1 125 ? 0.130 4.049 3.994 1.00 96.75 125 VAL A N 1
ATOM 911 C CA . VAL A 1 125 ? -0.314 2.911 3.175 1.00 96.75 125 VAL A CA 1
ATOM 912 C C . VAL A 1 125 ? 0.021 3.113 1.693 1.00 96.75 125 VAL A C 1
ATOM 914 O O . VAL A 1 125 ? 0.707 2.248 1.136 1.00 96.75 125 VAL A O 1
ATOM 917 N N . PRO A 1 126 ? -0.374 4.221 1.028 1.00 97.62 126 PRO A N 1
ATOM 918 C CA . PRO A 1 126 ? -0.098 4.388 -0.397 1.00 97.62 126 PRO A CA 1
ATOM 919 C C . PRO A 1 126 ? 1.397 4.567 -0.689 1.00 97.62 126 PRO A C 1
ATOM 921 O O . PRO A 1 126 ? 1.919 3.929 -1.606 1.00 97.62 126 PRO A O 1
ATOM 924 N N . LEU A 1 127 ? 2.107 5.388 0.096 1.00 98.00 127 LEU A N 1
ATOM 925 C CA . LEU A 1 127 ? 3.540 5.625 -0.103 1.00 98.00 127 LEU A CA 1
ATOM 926 C C . LEU A 1 127 ? 4.369 4.375 0.193 1.00 98.00 127 LEU A C 1
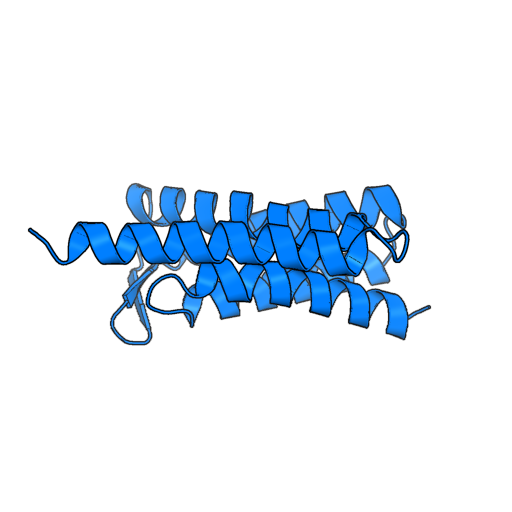ATOM 928 O O . LEU A 1 127 ? 5.241 4.015 -0.597 1.00 98.00 127 LEU A O 1
ATOM 932 N N . GLY A 1 128 ? 4.081 3.695 1.303 1.00 97.69 128 GLY A N 1
ATOM 933 C CA . GLY A 1 128 ? 4.782 2.487 1.725 1.00 97.69 128 GLY A CA 1
ATOM 934 C C . GLY A 1 128 ? 4.587 1.339 0.742 1.00 97.69 128 GLY A C 1
ATOM 935 O O . GLY A 1 128 ? 5.563 0.704 0.352 1.00 97.69 128 GLY A O 1
ATOM 936 N N . SER A 1 129 ? 3.355 1.120 0.275 1.00 98.31 129 SER A N 1
ATOM 937 C CA . SER A 1 129 ? 3.051 0.063 -0.699 1.00 98.31 129 SER A CA 1
ATOM 938 C C . SER A 1 129 ? 3.773 0.287 -2.027 1.00 98.31 129 SER A C 1
ATOM 940 O O . SER A 1 129 ? 4.388 -0.637 -2.558 1.00 98.31 129 SER A O 1
ATOM 942 N N . ALA A 1 130 ? 3.755 1.520 -2.545 1.00 98.31 130 ALA A N 1
ATOM 943 C CA . ALA A 1 130 ? 4.435 1.865 -3.790 1.00 98.31 130 ALA A CA 1
ATOM 944 C C . ALA A 1 130 ? 5.962 1.760 -3.672 1.00 98.31 130 ALA A C 1
ATOM 946 O O . ALA A 1 130 ? 6.607 1.164 -4.534 1.00 98.31 130 ALA A O 1
ATOM 947 N N . ALA A 1 131 ? 6.541 2.307 -2.598 1.00 97.94 131 ALA A N 1
ATOM 948 C CA . ALA A 1 131 ? 7.981 2.267 -2.361 1.00 97.94 131 ALA A CA 1
ATOM 949 C C . ALA A 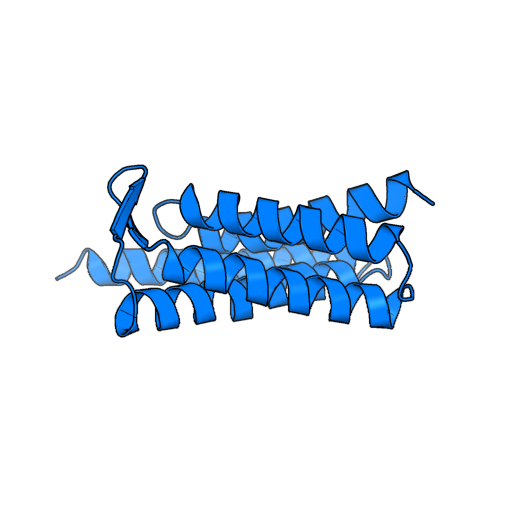1 131 ? 8.488 0.829 -2.191 1.00 97.94 131 ALA A C 1
ATOM 951 O O . ALA A 1 131 ? 9.513 0.464 -2.766 1.00 97.94 131 ALA A O 1
ATOM 952 N N . LEU A 1 132 ? 7.750 -0.000 -1.447 1.00 98.00 132 LEU A N 1
ATOM 953 C CA . LEU A 1 132 ? 8.094 -1.401 -1.228 1.00 98.00 132 LEU A CA 1
ATOM 954 C C . LEU A 1 132 ? 7.992 -2.213 -2.519 1.00 98.00 132 LEU A C 1
ATOM 956 O O . LEU A 1 132 ? 8.915 -2.958 -2.839 1.00 98.00 132 LEU A O 1
ATOM 960 N N . ALA A 1 133 ? 6.914 -2.028 -3.287 1.00 98.06 133 ALA A N 1
ATOM 961 C CA . ALA A 1 133 ? 6.761 -2.670 -4.588 1.00 98.06 133 ALA A CA 1
ATOM 962 C C . ALA A 1 133 ? 7.910 -2.300 -5.534 1.00 98.06 133 ALA A C 1
ATOM 964 O O . ALA A 1 133 ? 8.520 -3.181 -6.131 1.00 98.06 133 ALA A O 1
ATOM 965 N N . TYR A 1 134 ? 8.244 -1.011 -5.633 1.00 97.62 134 TYR A N 1
ATOM 966 C CA . TYR A 1 134 ? 9.334 -0.532 -6.478 1.00 97.62 134 TYR A CA 1
ATOM 967 C C . TYR A 1 134 ? 10.692 -1.104 -6.057 1.00 97.62 134 TYR A C 1
ATOM 969 O O . TYR A 1 134 ? 11.419 -1.635 -6.893 1.00 97.62 134 TYR A O 1
ATOM 977 N N . GLY A 1 135 ? 11.016 -1.049 -4.761 1.00 97.12 135 GLY A N 1
ATOM 978 C CA . GLY A 1 135 ? 12.286 -1.554 -4.238 1.00 97.12 135 GLY A CA 1
ATOM 979 C C . GLY A 1 135 ? 12.456 -3.061 -4.436 1.00 97.12 135 GLY A C 1
ATOM 980 O O . GLY A 1 135 ? 13.529 -3.511 -4.835 1.00 97.12 135 GLY A O 1
ATOM 981 N N . LEU A 1 136 ? 11.394 -3.841 -4.216 1.00 96.25 136 LEU A N 1
ATOM 982 C CA . LEU A 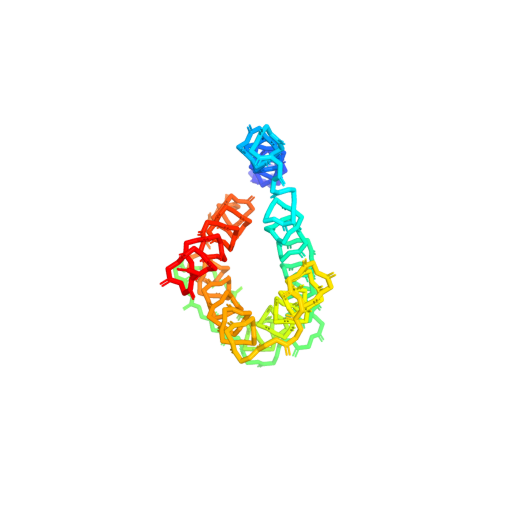1 136 ? 11.417 -5.284 -4.454 1.00 96.25 136 LEU A CA 1
ATOM 983 C C . LEU A 1 136 ? 11.510 -5.609 -5.946 1.00 96.25 136 LEU A C 1
ATOM 985 O O . LEU A 1 136 ? 12.308 -6.451 -6.327 1.00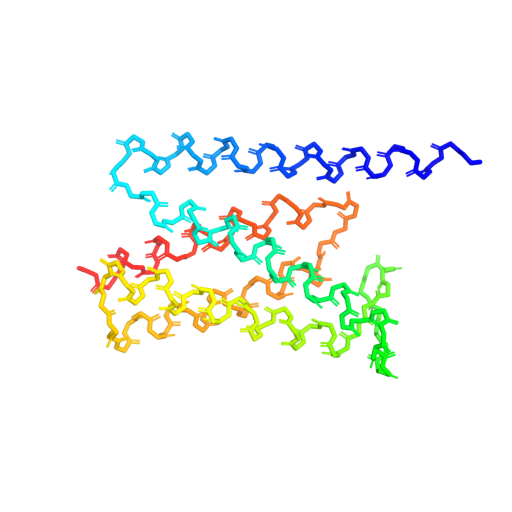 96.25 136 LEU A O 1
ATOM 989 N N . MET A 1 137 ? 10.768 -4.921 -6.811 1.00 94.88 137 MET A N 1
ATOM 990 C CA . MET A 1 137 ? 10.845 -5.177 -8.254 1.00 94.88 137 MET A CA 1
ATOM 991 C C . MET A 1 137 ? 12.207 -4.793 -8.854 1.00 94.88 137 MET A C 1
ATOM 993 O O . MET A 1 137 ? 12.650 -5.439 -9.796 1.00 94.88 137 MET A O 1
ATOM 997 N N . LEU A 1 138 ? 12.890 -3.789 -8.296 1.00 90.94 138 LEU A N 1
ATOM 998 C CA . LEU A 1 138 ? 14.264 -3.432 -8.665 1.00 90.94 138 LEU A CA 1
ATOM 999 C C . LEU A 1 138 ? 15.300 -4.449 -8.183 1.00 90.94 138 LEU A C 1
ATOM 1001 O O . LEU A 1 138 ? 16.222 -4.772 -8.918 1.00 90.94 138 LEU A O 1
ATOM 1005 N N . GLY A 1 139 ? 15.182 -4.925 -6.940 1.00 79.62 139 GLY A N 1
ATOM 1006 C CA . GLY A 1 139 ? 16.190 -5.800 -6.329 1.00 79.62 139 GLY A CA 1
ATOM 1007 C C . GLY A 1 139 ? 16.266 -7.204 -6.936 1.00 79.62 139 GLY A C 1
ATOM 1008 O O . GLY A 1 139 ? 17.213 -7.933 -6.655 1.00 79.62 139 GLY A O 1
ATOM 1009 N N . TRP A 1 140 ? 15.268 -7.587 -7.732 1.00 66.44 140 TRP A N 1
ATOM 1010 C CA . TRP A 1 140 ? 15.185 -8.884 -8.407 1.00 66.44 140 TRP A CA 1
ATOM 1011 C C . TRP A 1 140 ? 15.447 -8.791 -9.922 1.00 66.44 140 TRP A C 1
ATOM 1013 O O . TRP A 1 140 ? 15.394 -9.822 -10.596 1.00 66.44 140 TRP A O 1
ATOM 1023 N N . GLY A 1 141 ? 15.664 -7.578 -10.446 1.00 54.28 141 GLY A N 1
ATOM 1024 C CA . GLY A 1 141 ? 15.905 -7.292 -11.864 1.00 54.28 141 GLY A CA 1
ATOM 1025 C C . GLY A 1 141 ? 17.375 -7.254 -12.252 1.00 54.28 141 GLY A C 1
ATOM 1026 O O . GLY A 1 141 ? 18.237 -7.115 -11.355 1.00 54.28 141 GLY A O 1
#

pLDDT: mean 91.17, std 12.03, range [43.5, 98.62]

Sequence (141 aa):
GINGVGRNSLGTFFYAVSIGLLTAIFWPLGLPQYAALGILVMTWGDGLAALVGQNFGRHPYKIFGNQKSWEGSLAMATASLVVGLLVLGLTAGFTPVVVGTAVVVAIAATLLETLSFYGLDNLTVPLGSAALAYGLMLGWG

Secondary structure (DSSP, 8-state):
--HHHHHHHHHHHHHHHHHHHHHHHHTTTT-HHHHHHHHHIIIIIIHHHHHHHHHH--SEEEETTEEEEHHHHHHHHHHHHHHHHHHHHHHH-S-HHHHHHHHHHHHHHHHHHHH--TT-HHHHHHHHHHHHHHHHHHHT-

Radius of gyration: 15.17 Å; chains: 1; bounding box: 37×36×38 Å

Foldseek 3Di:
DPVVVVLVVVLVVLLVVLLVVLCVPQVVVVRCLLSQLLNQLLCQQQVQLVVCCVPPQPAWDDDPNDIGGPRSLVSSLVSQLVSQCVSCCVVPNDDPLSNVLSNVLSVLLSVLSRNDDSNCNSNCNSVVSSVSSVVSVVVVD